Protein AF-A0ABD6QUD4-F1 (afdb_monomer_lite)

Sequence (78 aa):
MSDAQKLIADVARQHTRLESVHKVWCTCGKWEGRTGHAEHLAAEIDKALGGLRSQPCHGIPIYAGMRRWVSGWSEVQS

Radius of gyration: 15.31 Å; chains: 1; bounding box: 46×42×26 Å

Secondary structure (DSSP, 8-state):
--HHHHHHHHHHHHS-EEEETTEEEETTS-B-TTTTHHHHHHHHHHHHTT-EEEEE-TT-TT-TT-EEEEE-------

Organism: Mycolicibacterium fortuitum (NCBI:txid1766)

Foldseek 3Di:
DDPLVVQLVVLPVCFDWDDDPQFIATNVGGGQGPPRSVVVSVVSSCVSVVQWDFDDDPDDPPCPPDTDTDGPPPPPPD

Structure (mmCIF, N/CA/C/O backbone):
data_AF-A0ABD6QUD4-F1
#
_entry.id   AF-A0ABD6QUD4-F1
#
loop_
_atom_site.group_PDB
_atom_site.id
_atom_site.type_symbol
_atom_site.label_atom_id
_atom_site.label_alt_id
_atom_site.label_comp_id
_atom_site.label_asym_id
_atom_site.label_entity_id
_atom_site.label_seq_id
_atom_site.pdbx_PDB_ins_code
_atom_site.Cartn_x
_atom_site.Cartn_y
_atom_site.Cartn_z
_atom_site.occupancy
_atom_site.B_iso_or_equiv
_atom_site.auth_seq_id
_atom_site.auth_comp_id
_atom_site.auth_asym_id
_atom_site.auth_atom_id
_atom_site.pdbx_PDB_model_num
ATOM 1 N N . MET A 1 1 ? -11.287 15.492 6.584 1.00 61.00 1 MET A N 1
ATOM 2 C CA . MET A 1 1 ? -10.507 14.293 6.214 1.00 61.00 1 MET A CA 1
ATOM 3 C C . MET A 1 1 ? -10.812 13.219 7.243 1.00 61.00 1 MET A C 1
ATOM 5 O O . MET A 1 1 ? -10.558 13.465 8.419 1.00 61.00 1 MET A O 1
ATOM 9 N N . SER A 1 2 ? -11.446 12.117 6.840 1.00 85.44 2 SER A N 1
ATOM 10 C CA . SER A 1 2 ? -11.796 11.023 7.757 1.00 85.44 2 SER A CA 1
ATOM 11 C C . SER A 1 2 ? -10.553 10.239 8.181 1.00 85.44 2 SER A C 1
ATOM 13 O O . SER A 1 2 ? -9.521 10.293 7.509 1.00 85.44 2 SER A O 1
ATOM 15 N N . ASP A 1 3 ? -10.643 9.490 9.277 1.00 85.38 3 ASP A N 1
ATOM 16 C CA . ASP A 1 3 ? -9.514 8.684 9.756 1.00 85.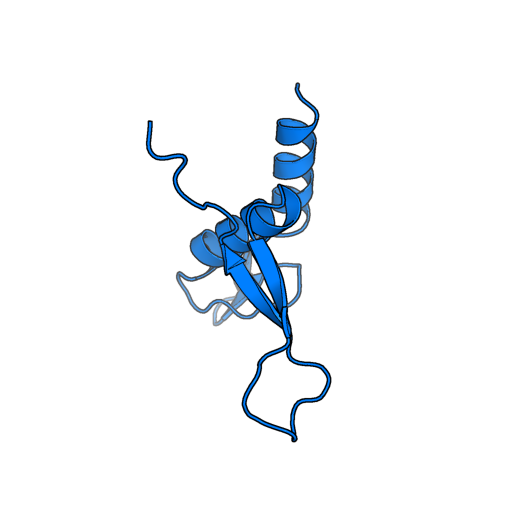38 3 ASP A CA 1
ATOM 17 C C . ASP A 1 3 ? -9.106 7.606 8.745 1.00 85.38 3 ASP A C 1
ATOM 19 O O . ASP A 1 3 ? -7.917 7.380 8.543 1.00 85.38 3 ASP A O 1
ATOM 23 N N . ALA A 1 4 ? -10.065 7.048 7.998 1.00 85.06 4 ALA A N 1
ATOM 24 C CA . ALA A 1 4 ? -9.777 6.156 6.877 1.00 85.06 4 ALA A CA 1
ATOM 25 C C . ALA A 1 4 ? -8.974 6.856 5.763 1.00 85.06 4 ALA A C 1
ATOM 27 O O . ALA A 1 4 ? -8.013 6.294 5.248 1.00 85.06 4 ALA A O 1
ATOM 28 N N . GLN A 1 5 ? -9.313 8.102 5.412 1.00 86.19 5 GLN A N 1
ATOM 29 C CA . GLN A 1 5 ? -8.560 8.867 4.408 1.00 86.19 5 GLN A CA 1
ATOM 30 C C . GLN A 1 5 ? -7.139 9.200 4.879 1.00 86.19 5 GLN A C 1
ATOM 32 O O . GLN A 1 5 ? -6.210 9.147 4.076 1.00 86.19 5 GLN A O 1
ATOM 37 N N . LYS A 1 6 ? -6.960 9.526 6.166 1.00 87.62 6 LYS A N 1
ATOM 38 C CA . LYS A 1 6 ? -5.627 9.735 6.755 1.00 87.62 6 LYS A CA 1
ATOM 39 C C . LYS A 1 6 ? -4.805 8.449 6.719 1.00 87.62 6 LYS A C 1
ATOM 41 O O . LYS A 1 6 ? -3.659 8.485 6.288 1.00 87.62 6 LYS A O 1
ATOM 46 N N . LEU A 1 7 ? -5.414 7.320 7.081 1.00 86.88 7 LEU A N 1
ATOM 47 C CA . LEU A 1 7 ? -4.767 6.012 7.055 1.00 86.88 7 LEU A CA 1
ATOM 48 C C . LEU A 1 7 ? -4.313 5.632 5.641 1.00 86.88 7 LEU A C 1
ATOM 50 O O . LEU A 1 7 ? -3.160 5.261 5.449 1.00 86.88 7 LEU A O 1
ATOM 54 N N . ILE A 1 8 ? -5.187 5.785 4.641 1.00 88.00 8 ILE A N 1
ATOM 55 C CA . ILE A 1 8 ? -4.846 5.537 3.231 1.00 88.00 8 ILE A CA 1
ATOM 56 C C . ILE A 1 8 ? -3.682 6.435 2.796 1.00 88.00 8 ILE A C 1
ATOM 58 O O . ILE A 1 8 ? -2.738 5.959 2.167 1.00 88.00 8 ILE A O 1
ATOM 62 N N . ALA A 1 9 ? -3.723 7.724 3.148 1.00 90.19 9 ALA A N 1
ATOM 63 C CA . ALA A 1 9 ? -2.666 8.668 2.804 1.00 90.19 9 ALA A CA 1
ATOM 64 C C . ALA A 1 9 ? -1.322 8.311 3.462 1.00 90.19 9 ALA A C 1
ATOM 66 O O . ALA A 1 9 ? -0.279 8.419 2.818 1.00 90.19 9 ALA A O 1
ATOM 67 N N . ASP A 1 10 ? -1.333 7.864 4.717 1.00 91.56 10 ASP A N 1
ATOM 68 C CA . ASP A 1 10 ? -0.123 7.439 5.420 1.00 91.56 10 ASP A CA 1
ATOM 69 C C . ASP A 1 10 ? 0.448 6.140 4.839 1.00 91.56 10 ASP A C 1
ATOM 71 O O . ASP A 1 10 ? 1.661 6.052 4.639 1.00 91.56 10 ASP A O 1
ATOM 75 N N . VAL A 1 11 ? -0.403 5.170 4.482 1.00 90.56 11 VAL A N 1
ATOM 76 C CA . VAL A 1 11 ? 0.023 3.939 3.795 1.00 90.56 11 VAL A CA 1
ATOM 77 C C . VAL A 1 11 ? 0.637 4.268 2.439 1.00 90.56 11 VAL A C 1
ATOM 79 O O . VAL A 1 11 ? 1.745 3.815 2.163 1.00 90.56 11 VAL A O 1
ATOM 82 N N . ALA A 1 12 ? -0.016 5.099 1.623 1.00 89.88 12 ALA A N 1
ATOM 83 C CA . ALA A 1 12 ? 0.514 5.511 0.325 1.00 89.88 12 ALA A CA 1
ATOM 84 C C . ALA A 1 12 ? 1.856 6.245 0.450 1.00 89.88 12 ALA A C 1
ATOM 86 O O . ALA A 1 12 ? 2.772 5.995 -0.329 1.00 89.88 12 ALA A O 1
ATOM 87 N N . ARG A 1 13 ? 2.019 7.095 1.473 1.00 90.19 13 ARG A N 1
ATOM 88 C CA . ARG A 1 13 ? 3.292 7.780 1.740 1.00 90.19 13 ARG A CA 1
ATOM 89 C C . ARG A 1 13 ? 4.407 6.795 2.102 1.00 90.19 13 ARG A C 1
ATOM 91 O O . ARG A 1 13 ? 5.534 6.951 1.643 1.00 90.19 13 ARG A O 1
ATOM 98 N N . GLN A 1 14 ? 4.099 5.780 2.907 1.00 87.62 14 GLN A N 1
ATOM 99 C CA . GLN A 1 14 ? 5.059 4.749 3.321 1.00 87.62 14 GLN A CA 1
ATOM 100 C C . GLN A 1 14 ? 5.384 3.736 2.217 1.00 87.62 14 GLN A C 1
ATOM 102 O O . GLN A 1 14 ? 6.402 3.049 2.312 1.00 87.62 14 GLN A O 1
ATOM 107 N N . HIS A 1 15 ? 4.552 3.660 1.176 1.00 89.12 15 HIS A N 1
ATOM 108 C CA . HIS A 1 15 ? 4.665 2.724 0.060 1.00 89.12 15 HIS A CA 1
ATOM 109 C C . HIS A 1 15 ? 4.809 3.484 -1.259 1.00 89.12 15 HIS A C 1
ATOM 111 O O . HIS A 1 15 ? 3.953 3.423 -2.135 1.00 89.12 15 HIS A O 1
ATOM 117 N N . THR A 1 16 ? 5.905 4.228 -1.385 1.00 88.31 16 THR A N 1
ATOM 118 C CA . THR A 1 16 ? 6.233 4.981 -2.593 1.00 88.31 16 THR A CA 1
ATOM 119 C C . THR A 1 16 ? 7.013 4.103 -3.568 1.00 88.31 16 THR A C 1
ATOM 121 O O . THR A 1 16 ? 7.912 3.350 -3.178 1.00 88.31 16 THR A O 1
ATOM 124 N N . ARG A 1 17 ? 6.687 4.224 -4.857 1.00 85.12 17 ARG A N 1
ATOM 125 C CA . ARG A 1 17 ? 7.416 3.573 -5.946 1.00 85.12 17 ARG A CA 1
ATOM 126 C C . ARG A 1 17 ? 8.818 4.156 -6.066 1.00 85.12 17 ARG A C 1
ATOM 128 O O . ARG A 1 17 ? 8.982 5.355 -6.280 1.00 85.12 17 ARG A O 1
ATOM 135 N N . LEU A 1 18 ? 9.819 3.293 -5.990 1.00 83.38 18 LEU A N 1
ATOM 136 C CA . LEU A 1 18 ? 11.203 3.622 -6.287 1.00 83.38 18 LEU A CA 1
ATOM 137 C C . LEU A 1 18 ? 11.594 2.957 -7.600 1.00 83.38 18 LEU A C 1
ATOM 139 O O . LEU A 1 18 ? 11.467 1.742 -7.770 1.00 83.38 18 LEU A O 1
ATOM 143 N N . GLU A 1 19 ? 12.072 3.772 -8.533 1.00 80.00 19 GLU A N 1
ATOM 144 C CA . GLU A 1 19 ? 12.539 3.311 -9.831 1.00 80.00 19 GLU A CA 1
ATOM 145 C C . GLU A 1 19 ? 14.040 3.528 -9.968 1.00 80.00 19 GLU A C 1
ATOM 147 O O . GLU A 1 19 ? 14.582 4.596 -9.695 1.00 80.00 19 GLU A O 1
ATOM 152 N N . SER A 1 20 ? 14.708 2.486 -10.438 1.00 76.81 20 SER A N 1
ATOM 153 C CA . SER A 1 20 ? 16.068 2.530 -10.956 1.00 76.81 20 SER A CA 1
ATOM 154 C C . SER A 1 20 ? 16.057 2.036 -12.398 1.00 76.81 20 SER A C 1
ATOM 156 O O . SER A 1 20 ? 15.106 1.381 -12.830 1.00 76.81 20 SER A O 1
ATOM 158 N N . VAL A 1 21 ? 17.157 2.261 -13.119 1.00 74.69 21 VAL A N 1
ATOM 159 C CA . VAL A 1 21 ? 17.338 1.857 -14.527 1.00 74.69 21 VAL A CA 1
ATOM 160 C C . VAL A 1 21 ? 16.976 0.381 -14.793 1.00 74.69 21 VAL A C 1
ATOM 162 O O . VAL A 1 21 ? 16.548 0.040 -15.893 1.00 74.69 21 VAL A O 1
ATOM 165 N N . HIS A 1 22 ? 17.091 -0.502 -13.793 1.00 70.25 22 HIS A N 1
ATOM 166 C CA . HIS A 1 22 ? 16.865 -1.944 -13.959 1.00 70.25 22 HIS A CA 1
ATOM 167 C C . HIS A 1 22 ? 15.839 -2.564 -13.004 1.00 70.25 22 HIS A C 1
ATOM 169 O O . HIS A 1 22 ? 15.529 -3.749 -13.140 1.00 70.25 22 HIS A O 1
ATOM 175 N N . LYS A 1 23 ? 15.334 -1.824 -12.012 1.00 71.38 23 LYS A N 1
ATOM 176 C CA . LYS A 1 23 ? 14.481 -2.393 -10.961 1.00 71.38 23 LYS A CA 1
ATOM 177 C C . LYS A 1 23 ? 13.470 -1.373 -10.458 1.00 71.38 23 LYS A C 1
ATOM 179 O O . LYS A 1 23 ? 13.814 -0.215 -10.241 1.00 71.38 23 LYS A O 1
ATOM 184 N N . VAL A 1 24 ? 12.263 -1.864 -10.215 1.00 78.25 24 VAL A N 1
ATOM 185 C CA . VAL A 1 24 ? 11.179 -1.149 -9.544 1.00 78.25 24 VAL A CA 1
ATOM 186 C C . VAL A 1 24 ? 10.892 -1.885 -8.238 1.00 78.25 24 VAL A C 1
ATOM 188 O O . VAL A 1 24 ? 10.745 -3.114 -8.227 1.00 78.25 24 VAL A O 1
ATOM 191 N N . TRP A 1 25 ? 10.888 -1.146 -7.136 1.00 84.25 25 TRP A N 1
ATOM 192 C CA . TRP A 1 25 ? 10.595 -1.662 -5.803 1.00 84.25 25 TRP A CA 1
ATOM 193 C C . TRP A 1 25 ? 9.815 -0.624 -4.994 1.00 84.25 25 TRP A C 1
ATOM 195 O O . TRP A 1 25 ? 9.818 0.563 -5.313 1.00 84.25 25 TRP A O 1
ATOM 205 N N . CYS A 1 26 ? 9.162 -1.066 -3.930 1.00 87.12 26 CYS A N 1
ATOM 206 C CA . CYS A 1 26 ? 8.468 -0.196 -2.990 1.00 87.12 26 CYS A CA 1
ATOM 207 C C . CYS A 1 26 ? 9.398 0.219 -1.840 1.00 87.12 26 CYS A C 1
ATOM 209 O O . CYS A 1 26 ? 10.263 -0.559 -1.429 1.00 87.12 26 CYS A O 1
ATOM 211 N N . THR A 1 27 ? 9.209 1.411 -1.266 1.00 86.06 27 THR A N 1
ATOM 212 C CA . THR A 1 27 ? 9.928 1.876 -0.059 1.00 86.06 27 THR A CA 1
ATOM 213 C C . THR A 1 27 ? 9.818 0.926 1.137 1.00 86.06 27 THR A C 1
ATOM 215 O O . THR A 1 27 ? 10.698 0.936 1.992 1.00 86.06 27 THR A O 1
ATOM 218 N N . CYS A 1 28 ? 8.800 0.060 1.183 1.00 81.94 28 CYS A N 1
ATOM 219 C CA . CYS A 1 28 ? 8.679 -0.996 2.195 1.00 81.94 28 CYS A CA 1
ATOM 220 C C . CYS A 1 28 ? 9.655 -2.177 1.990 1.00 81.94 28 CYS A C 1
ATOM 222 O O . CYS A 1 28 ? 9.669 -3.116 2.782 1.00 81.94 28 CYS A O 1
ATOM 224 N N . GLY A 1 29 ? 10.448 -2.161 0.912 1.00 77.88 29 GLY A N 1
ATOM 225 C CA . GLY A 1 29 ? 11.424 -3.195 0.566 1.00 77.88 29 GLY A CA 1
ATOM 226 C C . GLY A 1 29 ? 10.883 -4.311 -0.330 1.00 77.88 29 GLY A C 1
ATOM 227 O O . GLY A 1 29 ? 11.643 -5.201 -0.717 1.00 77.88 29 GLY A O 1
ATOM 228 N N . LYS A 1 30 ? 9.595 -4.284 -0.701 1.00 78.88 30 LYS A N 1
ATOM 229 C CA . LYS A 1 30 ? 9.024 -5.279 -1.615 1.00 78.88 30 LYS A CA 1
ATOM 230 C C . LYS A 1 30 ? 9.503 -5.040 -3.046 1.00 78.88 30 LYS A C 1
ATOM 232 O O . LYS A 1 30 ? 9.391 -3.938 -3.581 1.00 78.88 30 LYS A O 1
ATOM 237 N N . TRP A 1 31 ? 10.004 -6.096 -3.681 1.00 73.25 31 TRP A N 1
ATOM 238 C CA . TRP A 1 31 ? 10.267 -6.102 -5.117 1.00 73.25 31 TRP A CA 1
ATOM 239 C C . TRP A 1 31 ? 8.969 -6.356 -5.885 1.00 73.25 31 TRP A C 1
ATOM 241 O O . TRP A 1 31 ? 8.246 -7.304 -5.582 1.00 73.25 31 TRP A O 1
ATOM 251 N N . GLU A 1 32 ? 8.674 -5.518 -6.874 1.00 66.75 32 GLU A N 1
ATOM 252 C CA . GLU A 1 32 ? 7.346 -5.488 -7.508 1.00 66.75 32 GLU A CA 1
ATOM 253 C C . GLU A 1 32 ? 7.375 -5.742 -9.012 1.00 66.75 32 GLU A C 1
ATOM 255 O O . GLU A 1 32 ? 6.331 -5.785 -9.665 1.00 66.75 32 GLU A O 1
ATOM 260 N N . GLY A 1 33 ? 8.567 -5.916 -9.587 1.00 65.12 33 GLY A N 1
ATOM 261 C CA . GLY A 1 33 ? 8.720 -5.883 -11.037 1.00 65.12 33 GLY A CA 1
ATOM 262 C C . GLY A 1 33 ? 8.201 -4.560 -11.621 1.00 65.12 33 GLY A C 1
ATOM 263 O O . GLY A 1 33 ? 7.939 -3.601 -10.905 1.00 65.12 33 GLY A O 1
ATOM 264 N N . ARG A 1 34 ? 8.054 -4.471 -12.947 1.00 62.97 34 ARG A N 1
ATOM 265 C CA . ARG A 1 34 ? 7.728 -3.192 -13.615 1.00 62.97 34 ARG A CA 1
ATOM 266 C C . ARG A 1 34 ? 6.304 -2.670 -13.380 1.00 62.97 34 ARG A C 1
ATOM 268 O O . ARG A 1 34 ? 6.072 -1.482 -13.601 1.00 62.97 34 ARG A O 1
ATOM 275 N N . THR A 1 35 ? 5.367 -3.525 -12.976 1.00 66.38 35 THR A N 1
ATOM 276 C CA . THR A 1 35 ? 3.937 -3.181 -12.910 1.00 66.38 35 THR A CA 1
ATOM 277 C C . THR A 1 35 ? 3.287 -3.447 -11.556 1.00 66.38 35 THR A C 1
ATOM 279 O O . THR A 1 35 ? 2.239 -2.875 -11.317 1.00 66.38 35 THR A O 1
ATOM 282 N N . GLY A 1 36 ? 3.908 -4.215 -10.651 1.00 80.62 36 GLY A N 1
ATOM 283 C CA . GLY A 1 36 ? 3.258 -4.723 -9.434 1.00 80.62 36 GLY A CA 1
ATOM 284 C C . GLY A 1 36 ? 3.066 -3.729 -8.283 1.00 80.62 36 GLY A C 1
ATOM 285 O O . GLY A 1 36 ? 2.628 -4.136 -7.205 1.00 80.62 36 GLY A O 1
ATOM 286 N N . HIS A 1 37 ? 3.440 -2.455 -8.463 1.00 85.00 37 HIS A N 1
ATOM 287 C CA . HIS A 1 37 ? 3.371 -1.450 -7.396 1.00 85.00 37 HIS A CA 1
ATOM 288 C C . HIS A 1 37 ? 1.939 -1.081 -7.030 1.00 85.00 37 HIS A C 1
ATOM 290 O O . HIS A 1 37 ? 1.613 -0.948 -5.853 1.00 85.00 37 HIS A O 1
ATOM 296 N N . ALA A 1 38 ? 1.069 -0.941 -8.031 1.00 84.88 38 ALA A N 1
ATOM 297 C CA . ALA A 1 38 ? -0.321 -0.577 -7.796 1.00 84.88 38 ALA A CA 1
ATOM 298 C C . ALA A 1 38 ? -1.054 -1.687 -7.026 1.00 84.88 38 ALA A C 1
ATOM 300 O O .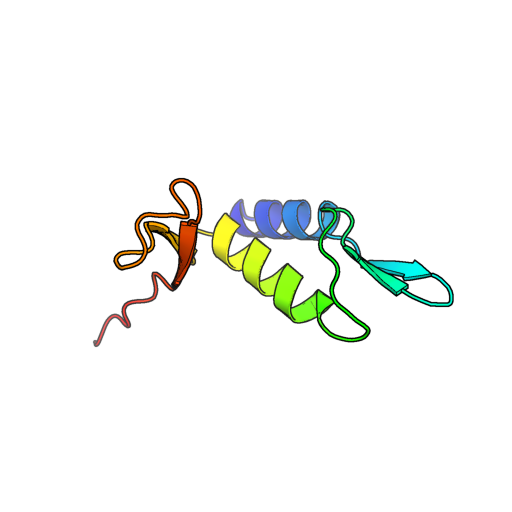 ALA A 1 38 ? -1.740 -1.411 -6.044 1.00 84.88 38 ALA A O 1
ATOM 301 N N . GLU A 1 39 ? -0.849 -2.947 -7.416 1.00 85.56 39 GLU A N 1
ATOM 302 C CA . GLU A 1 39 ? -1.438 -4.110 -6.754 1.00 85.56 39 GLU A CA 1
ATOM 303 C C . GLU A 1 39 ? -0.882 -4.299 -5.340 1.00 85.56 39 GLU A C 1
ATOM 305 O O . GLU A 1 39 ? -1.621 -4.658 -4.423 1.00 85.56 39 GLU A O 1
ATOM 310 N N . HIS A 1 40 ? 0.413 -4.044 -5.128 1.00 86.62 40 HIS A N 1
ATOM 311 C CA . HIS A 1 40 ? 0.975 -4.059 -3.782 1.00 86.62 40 HIS A CA 1
ATOM 312 C C . HIS A 1 40 ? 0.389 -2.959 -2.905 1.00 86.62 40 HIS A C 1
ATOM 314 O O . HIS A 1 40 ? -0.044 -3.269 -1.797 1.00 86.62 40 HIS A O 1
ATOM 320 N N . LEU A 1 41 ? 0.366 -1.712 -3.381 1.00 89.06 41 LEU A N 1
ATOM 321 C CA . LEU A 1 41 ? -0.164 -0.586 -2.623 1.00 89.06 41 LEU A CA 1
ATOM 322 C C . LEU A 1 41 ? -1.633 -0.823 -2.251 1.00 89.06 41 LEU A C 1
ATOM 324 O O . LEU A 1 41 ? -2.002 -0.622 -1.096 1.00 89.06 41 LEU A O 1
ATOM 328 N N . ALA A 1 42 ? -2.446 -1.320 -3.189 1.00 88.06 42 ALA A N 1
ATOM 329 C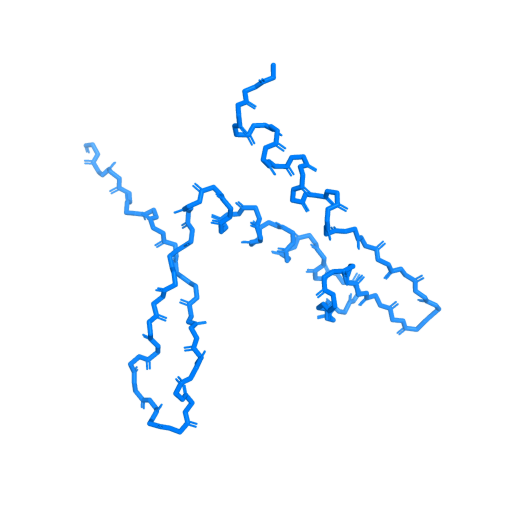 CA . ALA A 1 42 ? -3.827 -1.713 -2.919 1.00 88.06 42 ALA A CA 1
ATOM 330 C C . ALA A 1 42 ? -3.909 -2.769 -1.804 1.00 88.06 42 ALA A C 1
ATOM 332 O O . ALA A 1 42 ? -4.665 -2.602 -0.851 1.00 88.06 42 ALA A O 1
ATOM 333 N N . ALA A 1 43 ? -3.063 -3.804 -1.853 1.00 85.62 43 ALA A N 1
ATOM 334 C CA . ALA A 1 43 ? -3.025 -4.826 -0.813 1.00 85.62 43 ALA A CA 1
ATOM 335 C C . ALA A 1 43 ? -2.590 -4.281 0.563 1.00 85.62 43 ALA A C 1
ATOM 337 O O . ALA A 1 43 ? -3.097 -4.743 1.582 1.00 85.62 43 ALA A O 1
ATOM 338 N N . GLU A 1 44 ? -1.661 -3.324 0.641 1.00 88.75 44 GLU A N 1
ATOM 339 C CA . GLU A 1 44 ? -1.285 -2.710 1.926 1.00 88.75 44 GLU A CA 1
ATOM 340 C C . GLU A 1 44 ? -2.382 -1.784 2.467 1.00 88.75 44 GLU A C 1
ATOM 342 O O . GLU A 1 44 ? -2.630 -1.7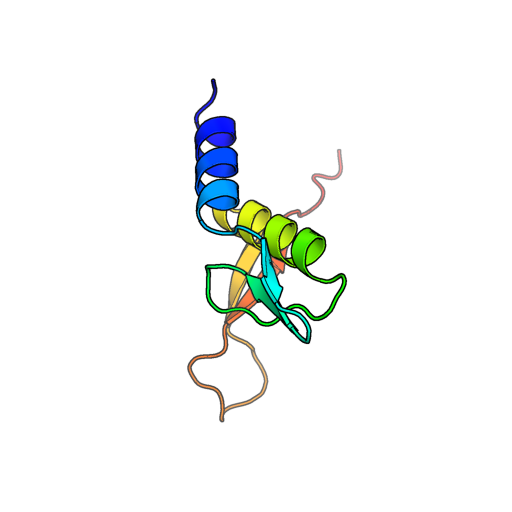72 3.674 1.00 88.75 44 GLU A O 1
ATOM 347 N N . ILE A 1 45 ? -3.089 -1.067 1.588 1.00 89.19 45 ILE A N 1
ATOM 348 C CA . ILE A 1 45 ? -4.266 -0.271 1.960 1.00 89.19 45 ILE A CA 1
ATOM 349 C C . ILE A 1 45 ? -5.366 -1.182 2.516 1.00 89.19 45 ILE A C 1
ATOM 351 O O . ILE A 1 45 ? -5.894 -0.910 3.594 1.00 89.19 45 ILE A O 1
ATOM 355 N N . ASP A 1 46 ? -5.661 -2.296 1.845 1.00 86.50 46 ASP A N 1
ATOM 356 C CA . ASP A 1 46 ? -6.672 -3.254 2.297 1.00 86.50 46 ASP A CA 1
ATOM 357 C C . ASP A 1 46 ? -6.311 -3.891 3.646 1.00 86.50 46 ASP A C 1
ATOM 359 O O . ASP A 1 46 ? -7.188 -4.099 4.488 1.00 86.50 46 ASP A O 1
ATOM 363 N N . LYS A 1 47 ? -5.027 -4.172 3.906 1.00 83.69 47 LYS A N 1
ATOM 364 C CA . LYS A 1 47 ? -4.573 -4.614 5.238 1.00 83.69 47 LYS A CA 1
ATOM 365 C C . LYS A 1 47 ? -4.796 -3.540 6.293 1.00 83.69 47 LYS A C 1
ATOM 367 O O . LYS A 1 47 ? -5.312 -3.853 7.363 1.00 83.69 47 LYS A O 1
ATOM 372 N N . ALA A 1 48 ? -4.418 -2.295 6.006 1.00 85.25 48 ALA A N 1
ATOM 373 C CA . ALA A 1 48 ? -4.531 -1.192 6.955 1.00 85.25 48 ALA A CA 1
ATOM 374 C C . ALA A 1 48 ? -5.994 -0.885 7.302 1.00 85.25 48 ALA A C 1
ATOM 376 O O . ALA A 1 48 ? -6.326 -0.697 8.470 1.00 85.25 48 ALA A O 1
ATOM 377 N N . LEU A 1 49 ? -6.884 -0.921 6.309 1.00 85.06 49 LEU A N 1
ATOM 378 C CA . LEU A 1 49 ? -8.326 -0.753 6.501 1.00 85.06 49 LEU A CA 1
ATOM 379 C C . LEU A 1 49 ? -8.994 -1.961 7.187 1.00 85.06 49 LEU A C 1
ATOM 381 O O . LEU A 1 49 ? -10.193 -1.925 7.452 1.00 85.06 49 LEU A O 1
ATOM 385 N N . GLY A 1 50 ? -8.249 -3.034 7.477 1.00 78.44 50 GLY A N 1
ATOM 386 C CA . GLY A 1 50 ? -8.770 -4.259 8.089 1.00 78.44 50 GLY A CA 1
ATOM 387 C C . GLY A 1 50 ? -9.545 -5.164 7.124 1.00 78.44 50 GLY A C 1
ATOM 388 O O . GLY A 1 50 ? -10.116 -6.170 7.549 1.00 78.44 50 GLY A O 1
ATOM 389 N N . GLY A 1 51 ? -9.541 -4.835 5.829 1.00 70.25 51 GLY A N 1
ATOM 390 C CA . GLY A 1 51 ? -10.130 -5.629 4.754 1.00 70.25 51 GLY A CA 1
ATOM 391 C C . GLY A 1 51 ? -9.378 -6.933 4.484 1.00 70.25 51 GLY A C 1
ATOM 392 O O . GLY A 1 51 ? -9.980 -7.869 3.966 1.00 70.25 51 GLY A O 1
ATOM 393 N N . LEU A 1 52 ? -8.106 -7.046 4.884 1.00 67.06 52 LEU A N 1
ATOM 394 C CA . LEU A 1 52 ? -7.332 -8.290 4.852 1.00 67.06 52 LEU A CA 1
ATOM 395 C C . LEU A 1 52 ? -6.978 -8.760 6.272 1.00 67.06 52 LEU A C 1
ATOM 397 O O . LEU A 1 52 ? -6.315 -8.050 7.025 1.00 67.06 52 LEU A O 1
ATOM 401 N N . ARG A 1 53 ? -7.358 -9.991 6.634 1.00 65.75 53 ARG A N 1
ATOM 402 C CA . ARG A 1 53 ? -6.993 -10.619 7.918 1.00 65.75 53 ARG A CA 1
ATOM 403 C C . ARG A 1 53 ? -5.823 -11.577 7.727 1.00 65.75 53 ARG A C 1
ATOM 405 O O . ARG A 1 53 ? -5.802 -12.355 6.773 1.00 65.75 53 ARG A O 1
ATOM 412 N N . SER A 1 54 ? -4.855 -11.546 8.643 1.00 63.62 54 SER A N 1
ATOM 413 C CA . SER A 1 54 ? -3.756 -12.511 8.643 1.00 63.62 54 SER A CA 1
ATOM 414 C C . SER A 1 54 ? -4.258 -13.851 9.170 1.00 63.62 54 SER A C 1
ATOM 416 O O . SER A 1 54 ? -4.552 -13.971 10.360 1.00 63.62 54 SER A O 1
ATOM 418 N N . GLN A 1 55 ? -4.343 -14.857 8.307 1.00 62.72 55 GLN A N 1
ATOM 419 C CA . GLN A 1 55 ? -4.607 -16.229 8.714 1.00 62.72 55 GLN A CA 1
ATOM 420 C C . GLN A 1 55 ? -3.305 -17.041 8.744 1.00 62.72 55 GLN A C 1
ATOM 422 O O . GLN A 1 55 ? -2.437 -16.860 7.879 1.00 62.72 55 GLN A O 1
ATOM 427 N N . PRO A 1 56 ? -3.145 -17.939 9.732 1.00 62.47 56 PRO A N 1
ATOM 428 C CA . PRO A 1 56 ? -2.082 -18.932 9.697 1.00 62.47 56 PRO A CA 1
ATOM 429 C C . PRO A 1 56 ? -2.285 -19.843 8.480 1.00 62.47 56 PRO A C 1
ATOM 431 O O . PRO A 1 56 ? -3.402 -20.284 8.204 1.00 62.47 56 PRO A O 1
ATOM 434 N N . CYS A 1 57 ? -1.217 -20.120 7.731 1.00 60.22 57 CYS A N 1
ATOM 435 C CA . CYS A 1 57 ? -1.274 -21.092 6.648 1.00 60.22 57 CYS A CA 1
ATOM 436 C C . CYS A 1 57 ? -1.447 -22.508 7.231 1.00 60.22 57 CYS A C 1
ATOM 438 O O . CYS A 1 57 ? -0.488 -23.136 7.675 1.00 60.22 57 CYS A O 1
ATOM 440 N N . HIS A 1 58 ? -2.674 -23.030 7.251 1.00 54.09 58 HIS A N 1
ATOM 441 C CA . HIS A 1 58 ? -2.901 -24.441 7.565 1.00 54.09 58 HIS A CA 1
ATOM 442 C C . HIS A 1 58 ? -2.413 -25.303 6.392 1.00 54.09 58 HIS A C 1
ATOM 444 O O . HIS A 1 58 ? -2.913 -25.158 5.279 1.00 54.09 58 HIS A O 1
ATOM 450 N N . GLY A 1 59 ? -1.437 -26.186 6.636 1.00 56.78 59 GLY A N 1
ATOM 451 C CA . GLY A 1 59 ? -1.072 -27.249 5.688 1.00 56.78 59 GLY A CA 1
ATOM 452 C C . GLY A 1 59 ? 0.417 -27.505 5.451 1.00 56.78 59 GLY A C 1
ATOM 453 O O . GLY A 1 59 ? 0.733 -28.512 4.830 1.00 56.78 59 GLY A O 1
ATOM 454 N N . ILE A 1 60 ? 1.345 -26.665 5.934 1.00 54.62 60 ILE A N 1
ATOM 455 C CA . ILE A 1 60 ? 2.789 -26.916 5.763 1.00 54.62 60 ILE A CA 1
ATOM 456 C C . ILE A 1 60 ? 3.544 -26.631 7.078 1.00 54.62 60 ILE A C 1
ATOM 458 O O . ILE A 1 60 ? 3.713 -25.465 7.434 1.00 54.62 60 ILE A O 1
ATOM 462 N N . PRO A 1 61 ? 4.027 -27.660 7.805 1.00 51.25 61 PRO A N 1
ATOM 463 C CA . PRO A 1 61 ? 4.634 -27.497 9.132 1.00 51.25 61 PRO A CA 1
ATOM 464 C C . PRO A 1 61 ? 5.999 -26.780 9.148 1.00 51.25 61 PRO A C 1
ATOM 466 O O . PRO A 1 61 ? 6.476 -26.421 10.219 1.00 51.25 61 PRO A O 1
ATOM 469 N N . ILE A 1 62 ? 6.630 -26.531 7.994 1.00 55.81 62 ILE A N 1
ATOM 470 C CA . ILE A 1 62 ? 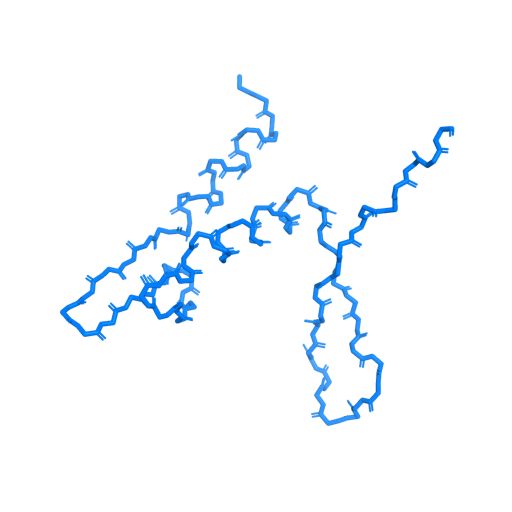7.992 -25.964 7.920 1.00 55.81 62 ILE A CA 1
ATOM 471 C C . ILE A 1 62 ? 8.060 -24.429 7.830 1.00 55.81 62 ILE A C 1
ATOM 473 O O . ILE A 1 62 ? 9.151 -23.871 7.886 1.00 55.81 62 ILE A O 1
ATOM 477 N N . TYR A 1 63 ? 6.927 -23.724 7.751 1.00 52.75 63 TYR A N 1
ATOM 478 C CA . TYR A 1 63 ? 6.900 -22.255 7.711 1.00 52.75 63 TYR A CA 1
ATOM 479 C C . TYR A 1 63 ? 6.127 -21.670 8.897 1.00 52.75 63 TYR A C 1
ATOM 481 O O . TYR A 1 63 ? 5.106 -21.006 8.727 1.00 52.75 63 TYR A O 1
ATOM 489 N N . ALA A 1 64 ? 6.633 -21.875 10.115 1.00 49.94 64 ALA A N 1
ATOM 490 C CA . ALA A 1 64 ? 6.031 -21.434 11.383 1.00 49.94 64 ALA A CA 1
ATOM 491 C C . ALA A 1 64 ? 5.862 -19.898 11.560 1.00 49.94 64 ALA A C 1
ATOM 493 O O . ALA A 1 64 ? 5.561 -19.426 12.652 1.00 49.94 64 ALA A O 1
ATOM 494 N N . GLY A 1 65 ? 6.023 -19.103 10.499 1.00 54.84 65 GLY A N 1
ATOM 495 C CA . GLY A 1 65 ? 5.798 -17.654 10.492 1.00 54.84 65 GLY A CA 1
ATOM 496 C C . GLY A 1 65 ? 5.059 -17.125 9.260 1.00 54.84 65 GLY A C 1
ATOM 497 O O . GLY A 1 65 ? 4.865 -15.915 9.150 1.00 54.84 65 GLY A O 1
ATOM 498 N N . MET A 1 66 ? 4.641 -17.983 8.323 1.00 56.09 66 MET A N 1
ATOM 499 C CA . MET A 1 66 ? 4.058 -17.518 7.064 1.00 56.09 66 MET A CA 1
ATOM 500 C C . MET A 1 66 ? 2.562 -17.249 7.239 1.00 56.09 66 MET A C 1
ATOM 502 O O . MET A 1 66 ? 1.717 -18.138 7.237 1.00 56.09 66 MET A O 1
ATOM 506 N N . ARG A 1 67 ? 2.223 -15.979 7.448 1.00 64.62 67 ARG A N 1
ATOM 507 C CA . ARG A 1 67 ? 0.832 -15.524 7.498 1.00 64.62 67 ARG A CA 1
ATOM 508 C C . ARG A 1 67 ? 0.351 -15.237 6.080 1.00 64.62 67 ARG A C 1
ATOM 510 O O . ARG A 1 67 ? 0.979 -14.457 5.365 1.00 64.62 67 ARG A O 1
ATOM 517 N N . ARG A 1 68 ? -0.769 -15.839 5.675 1.00 63.09 68 ARG A N 1
ATOM 518 C CA . ARG A 1 68 ? -1.466 -15.471 4.436 1.00 63.09 68 ARG A CA 1
ATOM 519 C C . ARG A 1 68 ? -2.510 -14.411 4.764 1.00 63.09 68 ARG A C 1
ATOM 521 O O . ARG A 1 68 ? -3.272 -14.560 5.713 1.00 63.09 68 ARG A O 1
ATOM 528 N N . TRP A 1 69 ? -2.558 -13.355 3.966 1.00 66.38 69 TRP A N 1
ATOM 529 C CA . TRP A 1 69 ? -3.611 -12.349 4.043 1.00 66.38 69 TRP A CA 1
ATOM 530 C C . TRP A 1 69 ? -4.802 -12.801 3.195 1.00 66.38 69 TRP A C 1
ATOM 532 O O . TRP A 1 69 ? -4.620 -13.189 2.040 1.00 66.38 69 TRP A O 1
ATOM 542 N N . VAL A 1 70 ? -6.000 -12.793 3.774 1.00 61.47 70 VAL A N 1
ATOM 543 C CA . VAL A 1 70 ? -7.254 -13.147 3.089 1.00 61.47 70 VAL A CA 1
ATOM 544 C C . VAL A 1 70 ? -8.283 -12.042 3.279 1.00 61.47 70 VAL A C 1
ATOM 546 O O . VAL A 1 70 ? -8.302 -11.404 4.333 1.00 61.47 70 VAL A O 1
ATOM 549 N N . SER A 1 71 ? -9.112 -11.795 2.264 1.00 62.47 71 SER A N 1
ATOM 550 C CA . SER A 1 71 ? -10.148 -10.765 2.331 1.00 62.47 71 SER A CA 1
ATOM 551 C C . SER A 1 71 ? -11.187 -11.123 3.393 1.00 62.47 71 SER A C 1
ATOM 553 O O . SER A 1 71 ? -11.652 -12.254 3.483 1.00 62.47 71 SER A O 1
ATOM 555 N N . GLY A 1 72 ? -11.517 -10.149 4.238 1.00 55.06 72 GLY A N 1
ATOM 556 C CA . GLY A 1 72 ? -12.569 -10.220 5.248 1.00 55.06 72 GLY A CA 1
ATOM 557 C C . GLY A 1 72 ? -13.938 -9.774 4.731 1.00 55.06 72 GLY A C 1
ATOM 558 O O . GLY A 1 72 ? -14.877 -9.711 5.517 1.00 55.06 72 GLY A O 1
ATOM 559 N N . TRP A 1 73 ? -14.055 -9.462 3.436 1.00 50.06 73 TRP A N 1
ATO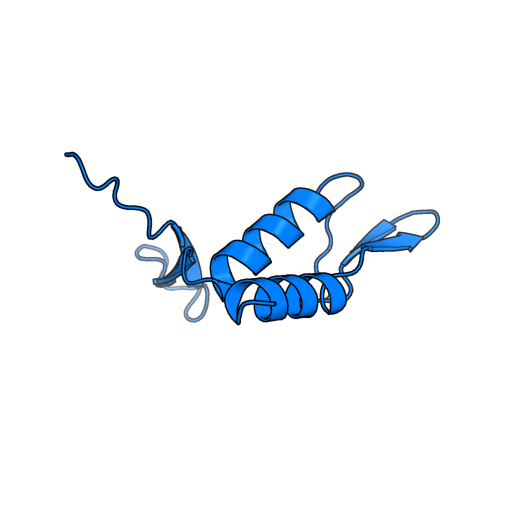M 560 C CA . TRP A 1 73 ? -15.326 -9.193 2.769 1.00 50.06 73 TRP A CA 1
ATOM 561 C C . TRP A 1 73 ? -16.103 -10.504 2.610 1.00 50.06 73 TRP A C 1
ATOM 563 O O . TRP A 1 73 ? -16.095 -11.127 1.554 1.00 50.06 73 TRP A O 1
ATOM 573 N N . SER A 1 74 ? -16.762 -10.950 3.675 1.00 50.91 74 SER A N 1
ATOM 574 C CA . SER A 1 74 ? -17.979 -11.736 3.511 1.00 50.91 74 SER A CA 1
ATOM 575 C C . SER A 1 74 ? -19.041 -10.766 3.014 1.00 50.91 74 SER A C 1
ATOM 577 O O . SER A 1 74 ? -19.433 -9.856 3.744 1.00 50.91 74 SER A O 1
ATOM 579 N N . GLU A 1 75 ? -19.423 -10.922 1.751 1.00 42.22 75 GLU A N 1
ATOM 580 C CA . GLU A 1 75 ? -20.581 -10.276 1.144 1.00 42.22 75 GLU A CA 1
ATOM 581 C C . GLU A 1 75 ? -21.747 -10.378 2.138 1.00 42.22 75 GLU A C 1
ATOM 583 O O . GLU A 1 75 ? -22.199 -11.478 2.463 1.00 42.22 75 GLU A O 1
ATOM 588 N N . VAL A 1 76 ? -22.177 -9.249 2.711 1.00 41.41 76 VAL A N 1
ATOM 589 C CA . VAL A 1 76 ? -23.466 -9.198 3.401 1.00 41.41 76 VAL A CA 1
ATOM 590 C C . VAL A 1 76 ? -24.487 -9.400 2.292 1.00 41.41 76 VAL A C 1
ATOM 592 O O . VAL A 1 76 ? -24.804 -8.464 1.562 1.00 41.41 76 VAL A O 1
ATOM 595 N N . GLN A 1 77 ? -24.916 -10.648 2.109 1.00 38.12 77 GLN A N 1
ATOM 596 C CA . GLN A 1 77 ? -26.076 -10.957 1.292 1.00 38.12 77 GLN A CA 1
ATOM 597 C C . GLN A 1 77 ? -27.270 -10.297 1.981 1.00 38.12 77 GLN A C 1
ATOM 599 O O . GLN A 1 77 ? -27.650 -10.689 3.087 1.00 38.12 77 GLN A O 1
ATOM 604 N N . SER A 1 78 ? -27.760 -9.219 1.369 1.00 40.28 78 SER A N 1
ATOM 605 C CA . SER A 1 78 ? -29.065 -8.643 1.682 1.00 40.28 78 SER A CA 1
ATOM 606 C C . SER A 1 78 ? -30.185 -9.523 1.145 1.00 40.28 78 SER A C 1
ATOM 608 O O . SER A 1 78 ? -29.937 -10.298 0.196 1.00 40.28 78 SER A O 1
#

pLDDT: mean 72.95, std 14.86, range [38.12, 91.56]